Protein AF-A0A151ZBH4-F1 (afdb_monomer_lite)

Foldseek 3Di:
DDDDDDDDDDDDDPPPPPPDDDAAEDEDECDPDWDWDDADPVVSYTYIYDNHDPPPCPSVVRVCVVVVVD

Structure (mmCIF, N/CA/C/O backbone):
data_AF-A0A151ZBH4-F1
#
_entry.id   AF-A0A151ZBH4-F1
#
loop_
_atom_site.group_PDB
_atom_site.id
_atom_site.type_symbol
_atom_site.label_atom_id
_atom_site.label_alt_id
_atom_site.label_comp_id
_atom_site.label_asym_id
_atom_site.label_entity_id
_atom_site.label_seq_id
_atom_site.pdbx_PDB_ins_code
_atom_site.Cartn_x
_atom_site.Cartn_y
_atom_site.Cartn_z
_atom_site.occupancy
_atom_site.B_iso_or_equiv
_atom_site.auth_seq_id
_atom_site.auth_comp_id
_atom_site.auth_asym_id
_atom_site.auth_atom_id
_atom_site.pdbx_PDB_model_num
ATOM 1 N N . MET A 1 1 ? -6.606 -59.725 -37.627 1.00 45.69 1 MET A N 1
ATOM 2 C CA . MET A 1 1 ? -6.928 -59.177 -36.290 1.00 45.69 1 MET A CA 1
ATOM 3 C C . MET A 1 1 ? -6.044 -57.955 -36.071 1.00 45.69 1 MET A C 1
ATOM 5 O O . MET A 1 1 ? -4.860 -58.120 -35.823 1.00 45.69 1 MET A O 1
ATOM 9 N N . ILE A 1 2 ? -6.565 -56.746 -36.295 1.00 42.34 2 ILE A N 1
ATOM 10 C CA . ILE A 1 2 ? -5.784 -55.497 -36.262 1.00 42.34 2 ILE A CA 1
ATOM 11 C C . ILE A 1 2 ? -6.207 -54.728 -35.006 1.00 42.34 2 ILE A C 1
ATOM 13 O O . ILE A 1 2 ? -7.382 -54.404 -34.850 1.00 42.34 2 ILE A O 1
ATOM 17 N N . ARG A 1 3 ? -5.270 -54.509 -34.076 1.00 44.97 3 ARG A N 1
ATOM 18 C CA . ARG A 1 3 ? -5.492 -53.722 -32.853 1.00 44.97 3 ARG A CA 1
ATOM 19 C C . ARG A 1 3 ? -5.447 -52.236 -33.208 1.00 44.97 3 ARG A C 1
ATOM 21 O O . ARG A 1 3 ? -4.396 -51.739 -33.594 1.00 44.97 3 ARG A O 1
ATOM 28 N N . TYR A 1 4 ? -6.564 -51.537 -33.037 1.00 46.72 4 TYR A N 1
ATOM 29 C CA . TYR A 1 4 ? -6.592 -50.077 -33.047 1.00 46.72 4 TYR A CA 1
ATOM 30 C C . TYR A 1 4 ? -6.128 -49.565 -31.678 1.00 46.72 4 TYR A C 1
ATOM 32 O O . TYR A 1 4 ? -6.760 -49.839 -30.658 1.00 46.72 4 TYR A O 1
ATOM 40 N N . LEU A 1 5 ? -4.998 -48.858 -31.652 1.00 54.41 5 LEU A N 1
ATOM 41 C CA . LEU A 1 5 ? -4.528 -48.134 -30.473 1.00 54.41 5 LEU A CA 1
ATOM 42 C C . LEU A 1 5 ? -5.300 -46.810 -30.368 1.00 54.41 5 LEU A C 1
ATOM 44 O O . LEU A 1 5 ? -5.352 -46.021 -31.307 1.00 54.41 5 LEU A O 1
ATOM 48 N N . SER A 1 6 ? -5.936 -46.606 -29.216 1.00 51.25 6 SER A N 1
ATOM 49 C CA . SER A 1 6 ? -6.743 -45.437 -28.860 1.00 51.25 6 SER A CA 1
ATOM 50 C C . SER A 1 6 ? -5.869 -44.184 -28.708 1.00 51.25 6 SER A C 1
ATOM 52 O O . SER A 1 6 ? -5.316 -43.952 -27.633 1.00 51.25 6 SER A O 1
ATOM 54 N N . ASN A 1 7 ? -5.799 -43.335 -29.734 1.00 55.59 7 ASN A N 1
ATOM 55 C CA . ASN A 1 7 ? -5.253 -41.980 -29.605 1.00 55.59 7 ASN A CA 1
ATOM 56 C C . ASN A 1 7 ? -6.252 -41.084 -28.858 1.00 55.59 7 ASN A C 1
ATOM 58 O O . ASN A 1 7 ? -7.157 -40.508 -29.460 1.00 55.59 7 ASN A O 1
ATOM 62 N N . LYS A 1 8 ? -6.091 -40.959 -27.537 1.00 60.72 8 LYS A N 1
ATOM 63 C CA . LYS A 1 8 ? -6.729 -39.873 -26.784 1.00 60.72 8 LYS A CA 1
ATOM 64 C C . LYS A 1 8 ? -5.937 -38.586 -27.048 1.00 60.72 8 LYS A C 1
ATOM 66 O O . LYS A 1 8 ? -4.719 -38.614 -26.875 1.00 60.72 8 LYS A O 1
ATOM 71 N N . PRO A 1 9 ? -6.572 -37.477 -27.458 1.00 54.53 9 PRO A N 1
ATOM 72 C CA . PRO A 1 9 ? -5.873 -36.209 -27.583 1.00 54.53 9 PRO A CA 1
ATOM 73 C C . PRO A 1 9 ? -5.443 -35.738 -26.191 1.00 54.53 9 PRO A C 1
ATOM 75 O O . PRO A 1 9 ? -6.272 -35.481 -25.318 1.00 54.53 9 PRO A O 1
ATOM 78 N N . THR A 1 10 ? -4.133 -35.655 -25.978 1.00 56.78 10 THR A N 1
ATOM 79 C CA . THR A 1 10 ? -3.549 -34.974 -24.825 1.00 56.78 10 THR A CA 1
ATOM 80 C C . THR A 1 10 ? -3.872 -33.491 -24.960 1.00 56.78 10 THR A C 1
ATOM 82 O O . THR A 1 10 ? -3.341 -32.816 -25.840 1.00 56.78 10 THR A O 1
ATOM 85 N N . PHE A 1 11 ? -4.757 -32.976 -24.108 1.00 57.34 11 PHE A N 1
ATOM 86 C CA . PHE A 1 11 ? -4.917 -31.536 -23.958 1.00 57.34 11 PHE A CA 1
ATOM 87 C C . PHE A 1 11 ? -3.624 -30.990 -23.352 1.00 57.34 11 PHE A C 1
ATOM 89 O O . PHE A 1 11 ? -3.288 -31.289 -22.207 1.00 57.34 11 PHE A O 1
ATOM 96 N N . LEU A 1 12 ? -2.868 -30.236 -24.149 1.00 54.94 12 LEU A N 1
ATOM 97 C CA . LEU A 1 12 ? -1.727 -29.472 -23.667 1.00 54.94 12 LEU A CA 1
ATOM 98 C C . LEU A 1 12 ? -2.267 -28.392 -22.726 1.00 54.94 12 LEU A C 1
ATOM 100 O O . LEU A 1 12 ? -2.973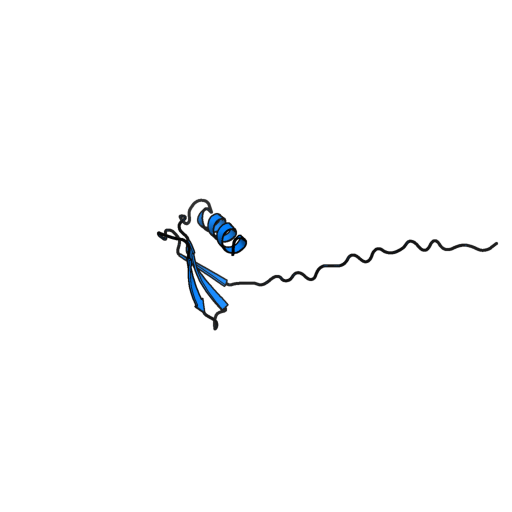 -27.479 -23.151 1.00 54.94 12 LEU A O 1
ATOM 104 N N . GLN A 1 13 ? -1.978 -28.527 -21.434 1.00 53.19 13 GLN A N 1
ATOM 105 C CA . GLN A 1 13 ? -2.252 -27.491 -20.450 1.00 53.19 13 GLN A CA 1
ATOM 106 C C . GLN A 1 13 ? -1.300 -26.327 -20.731 1.00 53.19 13 GLN A C 1
ATOM 108 O O . GLN A 1 13 ? -0.102 -26.416 -20.474 1.00 53.19 13 GLN A O 1
ATOM 113 N N . PHE A 1 14 ? -1.824 -25.250 -21.315 1.00 53.75 14 PHE A N 1
ATOM 114 C CA . PHE A 1 14 ? -1.079 -24.010 -21.490 1.00 53.75 14 PHE A CA 1
ATOM 115 C C . PHE A 1 14 ? -0.829 -23.406 -20.104 1.00 53.75 14 PHE A C 1
ATOM 117 O O . PHE A 1 14 ? -1.710 -22.772 -19.526 1.00 53.75 14 PHE A O 1
ATOM 124 N N . SER A 1 15 ? 0.361 -23.624 -19.545 1.00 56.00 15 SER A N 1
ATOM 125 C CA . SER A 1 15 ? 0.857 -22.833 -18.424 1.00 56.00 15 SER A CA 1
ATOM 126 C C . SER A 1 15 ? 1.067 -21.409 -18.935 1.00 56.00 15 SER A C 1
ATOM 128 O O . SER A 1 15 ? 2.082 -21.116 -19.572 1.00 56.00 15 SER A O 1
ATOM 130 N N . SER A 1 16 ? 0.071 -20.544 -18.736 1.00 61.59 16 SER A N 1
ATOM 131 C CA . SER A 1 16 ? 0.246 -19.107 -18.921 1.00 61.59 16 SER A CA 1
ATOM 132 C C . SER A 1 16 ? 1.419 -18.696 -18.041 1.00 61.59 16 SER A C 1
ATOM 134 O O . SER A 1 16 ? 1.363 -18.864 -16.830 1.00 61.59 16 SER A O 1
ATOM 136 N N . VAL A 1 17 ? 2.513 -18.267 -18.663 1.00 57.50 17 VAL A N 1
ATOM 137 C CA . VAL A 1 17 ? 3.749 -17.894 -17.976 1.00 57.50 17 VAL A CA 1
ATOM 138 C C . VAL A 1 17 ? 3.418 -16.789 -16.976 1.00 57.50 17 VAL A C 1
ATOM 140 O O . VAL A 1 17 ? 3.046 -15.685 -17.379 1.00 57.50 17 VAL A O 1
ATOM 143 N N . ASP A 1 18 ? 3.524 -17.113 -15.688 1.00 59.25 18 ASP A N 1
ATOM 144 C CA . ASP A 1 18 ? 3.327 -16.195 -14.573 1.00 59.25 18 ASP A CA 1
ATOM 145 C C . ASP A 1 18 ? 4.260 -14.990 -14.736 1.00 59.25 18 ASP A C 1
ATOM 147 O O . ASP A 1 18 ? 5.455 -15.053 -14.437 1.00 59.25 18 ASP A O 1
ATOM 151 N N . LYS A 1 19 ? 3.728 -13.861 -15.217 1.00 73.44 19 LYS A N 1
ATOM 152 C CA . LYS A 1 19 ? 4.418 -12.570 -15.128 1.00 73.44 19 LYS A CA 1
ATOM 153 C C . LYS A 1 19 ? 4.316 -12.079 -13.690 1.00 73.44 19 LYS A C 1
ATOM 155 O O . LYS A 1 19 ? 3.558 -11.167 -13.380 1.00 73.44 19 LYS A O 1
ATOM 160 N N . MET A 1 20 ? 5.066 -12.726 -12.809 1.00 76.38 20 MET A N 1
ATOM 161 C CA . MET A 1 20 ? 5.223 -12.309 -11.426 1.00 76.38 20 MET A CA 1
ATOM 162 C C . MET A 1 20 ? 6.429 -11.378 -11.336 1.00 76.38 20 MET A C 1
ATOM 164 O O . MET A 1 20 ? 7.544 -11.758 -11.695 1.00 76.38 20 MET A O 1
ATOM 168 N N . PHE A 1 21 ? 6.212 -10.158 -10.855 1.00 79.75 21 PHE A N 1
ATOM 169 C CA . PHE A 1 21 ? 7.287 -9.233 -10.517 1.00 79.75 21 PHE A CA 1
ATOM 170 C C . PHE A 1 21 ? 7.359 -9.077 -9.000 1.00 79.75 21 PHE A C 1
ATOM 172 O O . PHE A 1 21 ? 6.343 -9.094 -8.306 1.00 79.75 21 PHE A O 1
ATOM 179 N N . LYS A 1 22 ? 8.580 -8.956 -8.479 1.00 83.50 22 LYS A N 1
ATOM 180 C CA . LYS A 1 22 ? 8.828 -8.674 -7.067 1.00 83.50 22 LYS A CA 1
ATOM 181 C C . LYS A 1 22 ? 9.213 -7.207 -6.932 1.00 83.50 22 LYS A C 1
ATOM 183 O O . LYS A 1 22 ? 10.175 -6.771 -7.560 1.00 83.50 22 LYS A O 1
ATOM 188 N N . LEU A 1 23 ? 8.482 -6.483 -6.095 1.00 86.50 23 LEU A N 1
ATOM 189 C CA . LEU A 1 23 ? 8.739 -5.087 -5.763 1.00 86.50 23 LEU A CA 1
ATOM 190 C C . LEU A 1 23 ? 9.017 -4.983 -4.262 1.00 86.50 23 LEU A C 1
ATOM 192 O O . LEU A 1 23 ? 8.256 -5.527 -3.460 1.00 86.50 23 LEU A O 1
ATOM 196 N N . SER A 1 24 ? 10.102 -4.310 -3.885 1.00 92.12 24 SER A N 1
ATOM 197 C CA . SER A 1 24 ? 10.320 -3.918 -2.491 1.00 92.12 24 SER A CA 1
ATOM 198 C C . SER A 1 24 ? 9.547 -2.631 -2.232 1.00 92.12 24 SER A C 1
ATOM 200 O O . SER A 1 24 ? 9.640 -1.687 -3.015 1.00 92.12 24 SER A O 1
ATOM 202 N N . VAL A 1 25 ? 8.768 -2.591 -1.154 1.00 91.31 25 VAL A N 1
ATOM 203 C CA . VAL A 1 25 ? 7.964 -1.419 -0.796 1.00 91.31 25 VAL A CA 1
ATOM 204 C C . VAL A 1 25 ? 8.271 -0.981 0.628 1.00 91.31 25 VAL A C 1
ATOM 206 O O . VAL A 1 25 ? 8.303 -1.804 1.543 1.00 91.31 25 VAL A O 1
ATOM 209 N N . ASN A 1 26 ? 8.467 0.320 0.807 1.00 92.56 26 ASN A N 1
ATOM 210 C CA . ASN A 1 26 ? 8.544 0.972 2.103 1.00 92.56 26 ASN A CA 1
ATOM 211 C C . ASN A 1 26 ? 7.244 1.735 2.347 1.00 92.56 26 ASN A C 1
ATOM 213 O O . ASN A 1 26 ? 6.813 2.537 1.516 1.00 92.56 26 ASN A O 1
ATOM 217 N N . ILE A 1 27 ? 6.600 1.458 3.476 1.00 91.56 27 ILE A N 1
ATOM 218 C CA . ILE A 1 27 ? 5.238 1.906 3.744 1.00 91.56 27 ILE A CA 1
ATOM 219 C C . ILE A 1 27 ? 5.223 2.902 4.890 1.00 91.56 27 ILE A C 1
ATOM 221 O O . ILE A 1 27 ? 5.641 2.603 6.008 1.00 91.56 27 ILE A O 1
ATOM 225 N N . HIS A 1 28 ? 4.661 4.072 4.604 1.00 93.31 28 HIS A N 1
ATOM 226 C CA . HIS A 1 28 ? 4.427 5.149 5.554 1.00 93.31 28 HIS A CA 1
ATOM 227 C C . HIS A 1 28 ? 2.924 5.235 5.876 1.00 93.31 28 HIS A C 1
ATOM 229 O O . HIS A 1 28 ? 2.173 5.879 5.135 1.00 93.31 28 HIS A O 1
ATOM 235 N N . PRO A 1 29 ? 2.461 4.568 6.949 1.00 92.12 29 PRO A N 1
ATOM 236 C CA . PRO A 1 29 ? 1.054 4.559 7.337 1.00 92.12 29 PRO A CA 1
ATOM 237 C C . PRO A 1 29 ? 0.639 5.856 8.045 1.00 92.12 29 PRO A C 1
ATOM 239 O O . PRO A 1 29 ? 1.489 6.663 8.431 1.00 92.12 29 PRO A O 1
ATOM 242 N N . ASN A 1 30 ? -0.668 6.028 8.273 1.00 92.06 30 ASN A N 1
ATOM 243 C CA . ASN A 1 30 ? -1.269 7.241 8.853 1.00 92.06 30 ASN A CA 1
ATOM 244 C C . ASN A 1 30 ? -1.013 8.521 8.033 1.00 92.06 30 ASN A C 1
ATOM 246 O O . ASN A 1 30 ? -0.899 9.621 8.586 1.00 92.06 30 ASN A O 1
ATOM 250 N N . SER A 1 31 ? -0.898 8.402 6.711 1.00 91.12 31 SER A N 1
ATOM 251 C CA . SER A 1 31 ? -0.876 9.569 5.832 1.00 91.12 31 SER A CA 1
ATOM 252 C C . SER A 1 31 ? -2.269 10.202 5.742 1.00 91.12 31 SER A C 1
ATOM 254 O O . SER A 1 31 ? -3.287 9.563 5.981 1.00 91.12 31 SER A O 1
ATOM 256 N N . LYS A 1 32 ? -2.352 11.474 5.344 1.00 89.75 32 LYS A N 1
ATOM 257 C CA . LYS A 1 32 ? -3.656 12.099 5.048 1.00 89.75 32 LYS A CA 1
ATOM 258 C C . LYS A 1 32 ? -4.308 11.508 3.796 1.00 89.75 32 LYS A C 1
ATOM 260 O O . LYS A 1 32 ? -5.526 11.531 3.673 1.00 89.75 32 LYS A O 1
ATOM 265 N N . THR A 1 33 ? -3.485 11.037 2.864 1.00 89.31 33 THR A N 1
ATOM 266 C CA . THR A 1 33 ? -3.885 10.514 1.556 1.00 89.31 33 THR A CA 1
ATOM 267 C C . THR A 1 33 ? -2.916 9.426 1.112 1.00 89.31 33 THR A C 1
ATOM 269 O O . THR A 1 33 ? -1.721 9.505 1.423 1.00 89.31 33 THR A O 1
ATOM 272 N N . SER A 1 34 ? -3.421 8.456 0.353 1.00 90.12 34 SER A N 1
ATOM 273 C CA . SER A 1 34 ? -2.625 7.354 -0.194 1.00 90.12 34 SER A CA 1
ATOM 274 C C . SER A 1 34 ? -1.982 7.758 -1.519 1.00 90.12 34 SER A C 1
ATOM 276 O O . SER A 1 34 ? -2.662 8.255 -2.417 1.00 90.12 34 SER A O 1
ATOM 278 N N . SER A 1 35 ? -0.661 7.620 -1.626 1.00 92.75 35 SER A N 1
ATOM 279 C CA . SER A 1 35 ? 0.119 8.098 -2.774 1.00 92.75 35 SER A CA 1
ATOM 280 C C . SER A 1 35 ? 1.495 7.441 -2.852 1.00 92.75 35 SER A C 1
ATOM 282 O O . SER A 1 35 ? 2.118 7.179 -1.823 1.00 92.75 35 SER A O 1
ATOM 284 N N . ILE A 1 36 ? 2.016 7.269 -4.067 1.00 92.75 36 ILE A N 1
ATOM 285 C CA . ILE A 1 36 ? 3.419 6.900 -4.300 1.00 92.75 36 ILE A CA 1
ATOM 286 C C . ILE A 1 36 ? 4.279 8.155 -4.115 1.00 92.75 36 ILE A C 1
ATOM 288 O O . ILE A 1 36 ? 4.027 9.169 -4.763 1.00 92.75 36 ILE A O 1
ATOM 292 N N . GLU A 1 37 ? 5.271 8.106 -3.227 1.00 92.19 37 GLU A N 1
ATOM 293 C CA . GLU A 1 37 ? 6.158 9.247 -2.966 1.00 92.19 37 GLU A CA 1
ATOM 294 C C . GLU A 1 37 ? 7.389 9.253 -3.860 1.00 92.19 37 GLU A C 1
ATOM 296 O O . GLU A 1 37 ? 7.776 10.292 -4.393 1.00 92.19 37 GLU A O 1
ATOM 301 N N . SER A 1 38 ? 8.031 8.098 -3.998 1.00 92.31 38 SER A N 1
ATOM 302 C CA . SER A 1 38 ? 9.265 7.964 -4.758 1.00 92.31 38 SER A CA 1
ATOM 303 C C . SER A 1 38 ? 9.515 6.515 -5.153 1.00 92.31 38 SER A C 1
ATOM 305 O O . SER A 1 38 ? 8.989 5.576 -4.548 1.00 92.31 38 SER A O 1
ATOM 307 N N . PHE A 1 39 ? 10.347 6.352 -6.176 1.00 91.69 39 PHE A N 1
ATOM 308 C CA . PHE A 1 39 ? 10.901 5.073 -6.581 1.00 91.69 39 PHE A CA 1
ATOM 309 C C . PHE A 1 39 ? 12.422 5.202 -6.644 1.00 91.69 39 PHE A C 1
ATOM 311 O O . PHE A 1 39 ? 12.943 6.106 -7.300 1.00 91.69 39 PHE A O 1
ATOM 318 N N . ASP A 1 40 ? 13.124 4.340 -5.916 1.00 90.75 40 ASP A N 1
ATOM 319 C CA . ASP A 1 40 ? 14.576 4.225 -5.966 1.00 90.75 40 ASP A CA 1
ATOM 320 C C . ASP A 1 40 ? 14.960 3.115 -6.947 1.00 90.75 40 ASP A C 1
ATOM 322 O O . ASP A 1 40 ? 14.941 1.928 -6.611 1.00 90.75 40 ASP A O 1
ATOM 326 N N . ASP A 1 41 ? 15.352 3.517 -8.157 1.00 85.62 41 ASP A N 1
ATOM 327 C CA . ASP A 1 41 ? 15.791 2.610 -9.222 1.00 85.62 41 ASP A CA 1
ATOM 328 C C . ASP A 1 41 ? 16.995 1.744 -8.815 1.00 85.62 41 ASP A C 1
ATOM 330 O O . ASP A 1 41 ? 17.168 0.640 -9.333 1.00 85.62 41 ASP A O 1
ATOM 334 N N . LYS A 1 42 ? 17.857 2.219 -7.901 1.00 86.06 42 LYS A N 1
ATOM 335 C CA . LYS A 1 42 ? 19.080 1.493 -7.515 1.00 86.06 42 LYS A CA 1
ATOM 336 C C . LYS A 1 42 ? 18.775 0.315 -6.603 1.00 86.06 42 LYS A C 1
ATOM 338 O O . LYS A 1 42 ? 19.404 -0.732 -6.734 1.00 86.06 42 LYS A O 1
ATOM 343 N N . ASN A 1 43 ? 17.829 0.502 -5.687 1.00 84.31 43 ASN A N 1
ATOM 344 C CA . ASN A 1 43 ? 17.430 -0.505 -4.705 1.00 84.31 43 ASN A CA 1
ATOM 345 C C . ASN A 1 43 ? 16.131 -1.232 -5.091 1.00 84.31 43 ASN A C 1
ATOM 347 O O . ASN A 1 43 ? 15.725 -2.168 -4.401 1.00 84.31 43 ASN A O 1
ATOM 351 N N . ASN A 1 44 ? 15.508 -0.841 -6.212 1.00 87.12 44 ASN A N 1
ATOM 352 C CA . ASN A 1 44 ? 14.206 -1.328 -6.672 1.00 87.12 44 ASN A CA 1
ATOM 353 C C . ASN A 1 44 ? 13.143 -1.228 -5.563 1.00 87.12 44 ASN A C 1
ATOM 355 O O . ASN A 1 44 ? 12.393 -2.174 -5.295 1.00 87.12 44 ASN A O 1
ATOM 359 N N . GLU A 1 45 ? 13.144 -0.085 -4.877 1.00 92.38 45 GLU A N 1
ATOM 360 C CA . GLU A 1 45 ? 12.340 0.173 -3.689 1.00 92.38 45 GLU A CA 1
ATOM 361 C C . GLU A 1 45 ? 11.367 1.324 -3.943 1.00 92.38 45 GLU A C 1
ATOM 363 O O . GLU A 1 45 ? 11.753 2.406 -4.382 1.00 92.38 45 GLU A O 1
ATOM 368 N N . MET A 1 46 ? 10.087 1.094 -3.666 1.00 92.75 46 MET A N 1
ATOM 369 C CA . MET A 1 46 ? 9.036 2.096 -3.812 1.00 92.75 46 MET A CA 1
ATOM 370 C C . MET A 1 46 ? 8.568 2.579 -2.442 1.00 92.75 46 MET A C 1
ATOM 372 O O . MET A 1 46 ? 8.135 1.777 -1.616 1.00 92.75 46 MET A O 1
ATOM 376 N N . SER A 1 47 ? 8.601 3.890 -2.216 1.00 94.06 47 SER A N 1
ATOM 377 C CA . SER A 1 47 ? 8.037 4.498 -1.009 1.00 94.06 47 SER A CA 1
ATOM 378 C C . SER A 1 47 ? 6.574 4.860 -1.240 1.00 94.06 47 SER A C 1
ATOM 380 O O . SER A 1 47 ? 6.250 5.626 -2.152 1.00 94.06 47 SER A O 1
ATOM 382 N N . ILE A 1 48 ? 5.684 4.317 -0.412 1.00 93.75 48 ILE A N 1
ATOM 383 C CA . ILE A 1 48 ? 4.235 4.494 -0.527 1.00 93.75 48 ILE A CA 1
ATOM 384 C C . ILE A 1 48 ? 3.688 5.033 0.791 1.00 93.75 48 ILE A C 1
ATOM 386 O O . ILE A 1 48 ? 3.922 4.480 1.867 1.00 93.75 48 ILE A O 1
ATOM 390 N N . LYS A 1 49 ? 2.906 6.105 0.695 1.00 94.81 49 LYS A N 1
ATOM 391 C CA . LYS A 1 49 ? 2.047 6.591 1.771 1.00 94.81 49 LYS A CA 1
ATOM 392 C C . LYS A 1 49 ? 0.678 5.950 1.653 1.00 94.81 49 LYS A C 1
ATOM 394 O O . LYS A 1 49 ? 0.113 5.916 0.564 1.00 94.81 49 LYS A O 1
ATOM 399 N N . ILE A 1 50 ? 0.140 5.503 2.776 1.00 93.31 50 ILE A N 1
ATOM 400 C CA . ILE A 1 50 ? -1.220 4.965 2.882 1.00 93.31 50 ILE A CA 1
ATOM 401 C C . ILE A 1 50 ? -1.938 5.616 4.059 1.00 93.31 50 ILE A C 1
ATOM 403 O O . ILE A 1 50 ? -1.304 6.030 5.038 1.00 93.31 50 ILE A O 1
ATOM 407 N N . SER A 1 51 ? -3.246 5.792 3.918 1.00 93.69 51 SER A N 1
ATOM 408 C CA . SER A 1 51 ? -4.050 6.556 4.865 1.00 93.69 51 SER A CA 1
ATOM 409 C C . SER A 1 51 ? -4.372 5.778 6.138 1.00 93.69 51 SER A C 1
ATOM 411 O O . SER A 1 51 ? -4.430 6.351 7.228 1.00 93.69 51 SER A O 1
ATOM 413 N N . GLU A 1 52 ? -4.496 4.461 6.020 1.00 93.25 52 GLU A N 1
ATOM 414 C CA . GLU A 1 52 ? -4.822 3.559 7.108 1.00 93.25 52 GLU A CA 1
ATOM 415 C C . GLU A 1 52 ? -3.668 3.390 8.099 1.00 93.25 52 GLU A C 1
ATOM 417 O O . GLU A 1 52 ? -2.472 3.514 7.800 1.00 93.25 52 GLU A O 1
ATOM 422 N N . ALA A 1 53 ? -4.058 3.067 9.328 1.00 90.44 53 ALA A N 1
ATOM 423 C CA . ALA A 1 53 ? -3.138 2.824 10.424 1.00 90.44 53 ALA A CA 1
ATOM 424 C C . ALA A 1 53 ? -2.456 1.445 10.305 1.00 90.44 53 ALA A C 1
ATOM 426 O O . ALA A 1 53 ? -3.051 0.492 9.787 1.00 90.44 53 ALA A O 1
ATOM 427 N N . PRO A 1 54 ? -1.239 1.273 10.862 1.00 89.88 54 PRO A N 1
ATOM 428 C CA . PRO A 1 54 ? -0.524 -0.003 10.865 1.00 89.88 54 PRO A CA 1
ATOM 429 C C . PRO A 1 54 ? -1.034 -0.934 11.978 1.00 89.88 54 PRO A C 1
ATOM 43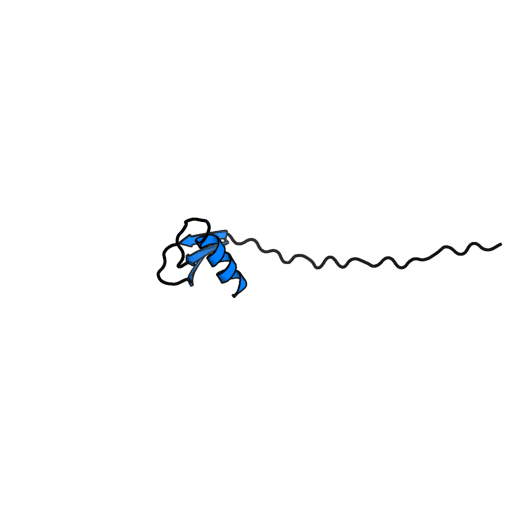1 O O . PRO A 1 54 ? -0.254 -1.541 12.707 1.00 89.88 54 PRO A O 1
ATOM 434 N N . VAL A 1 55 ? -2.353 -1.015 12.146 1.00 91.75 55 VAL A N 1
ATOM 435 C CA . VAL A 1 55 ? -3.028 -1.851 13.147 1.00 91.75 55 VAL A CA 1
ATOM 436 C C . VAL A 1 55 ? -3.956 -2.828 12.443 1.00 91.75 55 VAL A C 1
ATOM 438 O O . VAL A 1 55 ? -4.515 -2.511 11.393 1.00 91.75 55 VAL A O 1
ATOM 441 N N . ASP A 1 56 ? -4.091 -4.029 12.999 1.00 90.56 56 ASP A N 1
ATOM 442 C CA . ASP A 1 56 ? -5.008 -5.073 12.518 1.00 90.56 56 ASP A CA 1
ATOM 443 C C . ASP A 1 56 ? -4.886 -5.401 11.015 1.00 90.56 56 ASP A C 1
ATOM 445 O O . ASP A 1 56 ? -5.845 -5.827 10.375 1.00 90.56 56 ASP A O 1
ATOM 449 N N . GLY A 1 57 ? -3.713 -5.168 10.417 1.00 89.81 57 GLY A N 1
ATOM 450 C CA . GLY A 1 57 ? -3.476 -5.390 8.988 1.00 89.81 57 GLY A CA 1
ATOM 451 C C . GLY A 1 57 ? -4.205 -4.421 8.047 1.00 89.81 57 GLY A C 1
ATOM 452 O O . GLY A 1 57 ? -4.189 -4.649 6.838 1.00 89.81 57 GLY A O 1
ATOM 453 N N . LYS A 1 58 ? -4.810 -3.337 8.552 1.00 91.38 58 LYS A N 1
ATOM 454 C CA . LYS A 1 58 ? -5.539 -2.352 7.730 1.00 91.38 58 LYS A CA 1
ATOM 455 C C . LYS A 1 58 ? -4.659 -1.717 6.658 1.00 91.38 58 LYS A C 1
ATOM 457 O O . LYS A 1 58 ? -5.030 -1.729 5.491 1.00 91.38 58 LYS A O 1
ATOM 462 N N . ALA A 1 59 ? -3.460 -1.286 7.042 1.00 90.62 59 ALA A N 1
ATOM 463 C CA . ALA A 1 59 ? -2.427 -0.811 6.126 1.00 90.62 59 ALA A CA 1
ATOM 464 C C . ALA A 1 59 ? -2.125 -1.802 4.980 1.00 90.62 59 ALA A C 1
ATOM 466 O O . ALA A 1 59 ? -2.015 -1.404 3.824 1.00 90.62 59 ALA A O 1
ATOM 467 N N . ASN A 1 60 ? -2.039 -3.104 5.275 1.00 91.56 60 ASN A N 1
ATOM 468 C CA . ASN A 1 60 ? -1.764 -4.121 4.254 1.00 91.56 60 ASN A CA 1
ATOM 469 C C . ASN A 1 60 ? -2.947 -4.294 3.303 1.00 91.56 60 ASN A C 1
ATOM 471 O O . ASN A 1 60 ? -2.752 -4.473 2.104 1.00 91.56 60 ASN A O 1
ATOM 475 N N . LYS A 1 61 ? -4.170 -4.248 3.838 1.00 93.19 61 LYS A N 1
ATOM 476 C CA . LYS A 1 61 ? -5.382 -4.330 3.029 1.00 93.19 61 LYS A CA 1
ATOM 477 C C . LYS A 1 61 ? -5.476 -3.140 2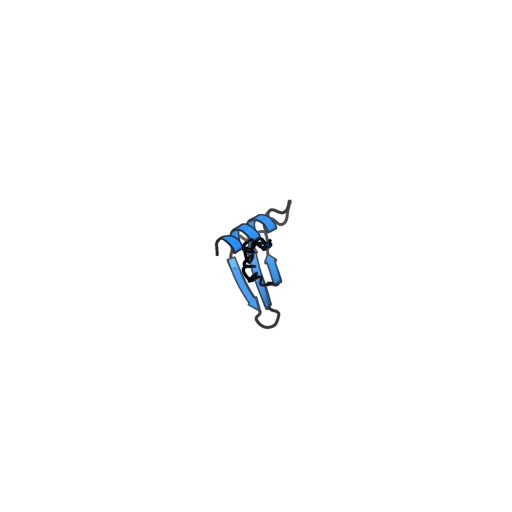.074 1.00 93.19 61 LYS A C 1
ATOM 479 O O . LYS A 1 61 ? -5.636 -3.349 0.879 1.00 93.19 61 LYS A O 1
ATOM 484 N N . GLU A 1 62 ? -5.287 -1.925 2.585 1.00 92.31 62 GLU A N 1
ATOM 485 C CA . GLU A 1 62 ? -5.293 -0.719 1.755 1.00 92.31 62 GLU A CA 1
ATOM 486 C C . GLU A 1 62 ? -4.168 -0.738 0.715 1.00 92.31 62 GLU A C 1
ATOM 488 O O . GLU A 1 62 ? -4.401 -0.363 -0.426 1.00 92.31 62 GLU A O 1
ATOM 493 N N . LEU A 1 63 ? -2.969 -1.216 1.061 1.00 91.75 63 LEU A N 1
ATOM 494 C CA . LEU A 1 63 ? -1.877 -1.371 0.098 1.00 91.75 63 LEU A CA 1
ATOM 495 C C . LEU A 1 63 ? -2.261 -2.296 -1.063 1.00 91.75 63 LEU A C 1
ATOM 497 O O . LEU A 1 63 ? -2.001 -1.964 -2.217 1.00 91.75 63 LEU A O 1
ATOM 501 N N . ILE A 1 64 ? -2.838 -3.463 -0.762 1.00 91.94 64 ILE A N 1
ATOM 502 C CA . ILE A 1 64 ? -3.267 -4.423 -1.786 1.00 91.94 64 ILE A CA 1
ATOM 503 C C . ILE A 1 64 ? -4.340 -3.784 -2.663 1.00 91.94 64 ILE A C 1
ATOM 505 O O . ILE A 1 64 ? -4.230 -3.844 -3.886 1.00 91.94 64 ILE A O 1
ATOM 509 N N . ASP A 1 65 ? -5.334 -3.136 -2.055 1.00 92.12 65 ASP A N 1
ATOM 510 C CA . ASP A 1 65 ? -6.408 -2.455 -2.778 1.00 92.12 65 ASP A CA 1
ATOM 511 C C . ASP A 1 65 ? -5.857 -1.309 -3.646 1.00 92.12 65 ASP A C 1
ATOM 513 O O . ASP A 1 65 ? -6.281 -1.133 -4.787 1.00 92.12 65 ASP A O 1
ATOM 517 N N . PHE A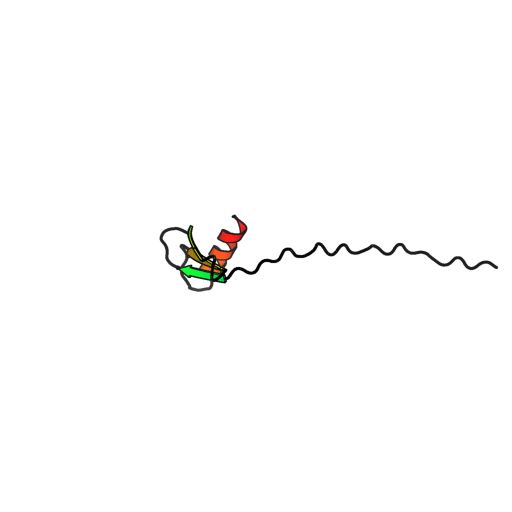 1 66 ? -4.876 -0.557 -3.147 1.00 90.94 66 PHE A N 1
ATOM 518 C CA . PHE A 1 66 ? -4.212 0.520 -3.875 1.00 90.94 66 PHE A CA 1
ATOM 519 C C . PHE A 1 66 ? -3.443 -0.018 -5.085 1.00 90.94 66 PHE A C 1
ATOM 521 O O . PHE A 1 66 ? -3.687 0.430 -6.198 1.00 90.94 66 PHE A O 1
ATOM 528 N N . LEU A 1 67 ? -2.572 -1.016 -4.903 1.00 88.94 67 LEU A N 1
ATOM 529 C CA . LEU A 1 67 ? -1.768 -1.594 -5.989 1.00 88.94 67 LEU A CA 1
ATOM 530 C C . LEU A 1 67 ? -2.588 -2.417 -6.990 1.00 88.94 67 LEU A C 1
ATOM 532 O O . LEU A 1 67 ? -2.153 -2.580 -8.123 1.00 88.94 67 LEU A O 1
ATOM 536 N N . SER A 1 68 ? -3.746 -2.946 -6.587 1.00 88.56 68 SER A N 1
ATOM 537 C CA . SER A 1 68 ? -4.631 -3.710 -7.481 1.00 88.56 68 SER A CA 1
ATOM 538 C C . SER A 1 68 ? -5.501 -2.819 -8.370 1.00 88.56 68 SER A C 1
ATOM 540 O O . SER A 1 68 ? -6.014 -3.294 -9.380 1.00 88.56 68 SER A O 1
ATOM 542 N N . ASN A 1 69 ? -5.710 -1.559 -7.974 1.00 83.81 69 ASN A N 1
ATOM 543 C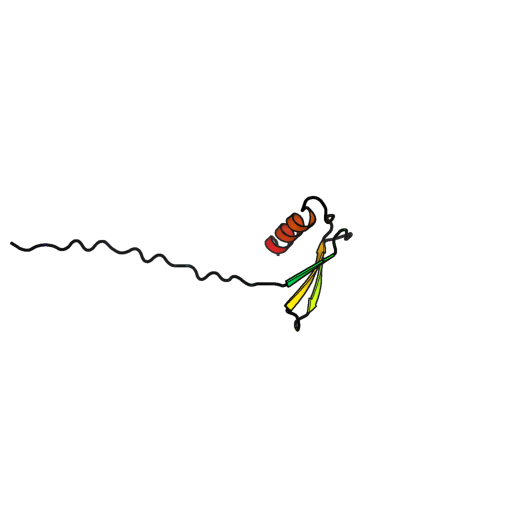 CA . ASN 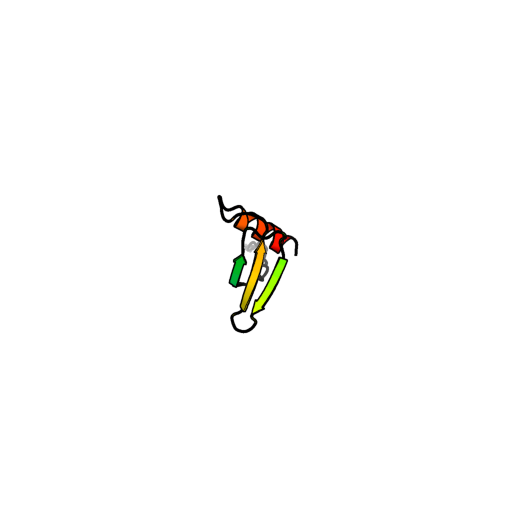A 1 69 ? -6.505 -0.584 -8.727 1.00 83.81 69 ASN A CA 1
ATOM 544 C C . ASN A 1 69 ? -5.663 0.324 -9.639 1.00 83.81 69 ASN A C 1
ATOM 546 O O . ASN A 1 69 ? -6.242 1.066 -10.435 1.00 83.81 69 ASN A O 1
ATOM 550 N N . VAL A 1 70 ? -4.334 0.303 -9.493 1.00 59.69 70 VAL A N 1
ATOM 551 C CA . VAL A 1 70 ? -3.374 0.996 -10.372 1.00 59.69 70 VAL A CA 1
ATOM 552 C C . VAL A 1 70 ? -3.122 0.158 -11.620 1.00 59.69 70 VAL A C 1
ATOM 554 O O . VAL A 1 70 ? -3.116 0.757 -12.719 1.00 59.69 70 VAL A O 1
#

Radius of gyration: 23.36 Å; chains: 1; bounding box: 26×71×49 Å

pLDDT: mean 80.2, std 16.64, range [42.34, 94.81]

InterPro domains:
  IPR003746 Protein of unknown function DUF167 [PF02594] (21-69)
  IPR003746 Protein of unknown function DUF167 [SM01152] (17-69)
  IPR003746 Protein of unknown function DUF167 [TIGR00251] (22-69)
  IPR036591 YggU-like superfamily [G3DSA:3.30.1200.10] (12-70)
  IPR036591 YggU-like superfamily [SSF69786] (14-69)

Sequence (70 aa):
MIRYLSNKPTFLQFSSVDKMFKLSVNIHPNSKTSSIESFDDKNNEMSIKISEAPVDGKANKELIDFLSNV

Secondary structure (DSSP, 8-state):
-----------------------EEEEE-S-SS-EEEEEETTTTEEEEE-SS-SSTTHHHHHHHHHHHH-

Organism: Tieghemostelium lacteum (NCBI:txid361077)